Protein AF-W2RRV9-F1 (afdb_monomer_lite)

Sequence (103 aa):
MPAKETALALLATFEPMDVAANIGLRTPDCTWHMAPASTGYSPAGQSNEQHEKHLRGIHAFVYRFPVTPIEVWEGKREEGGTVVTVWAKSEAFFRDEIKGGEY

pLDDT: mean 91.37, std 11.38, range [41.84, 98.31]

Structure (mmCIF, N/CA/C/O backbone):
data_AF-W2RRV9-F1
#
_entry.id   AF-W2RRV9-F1
#
loop_
_atom_site.group_PDB
_atom_site.id
_atom_site.type_symbol
_atom_site.label_atom_id
_atom_site.label_alt_id
_atom_site.label_comp_id
_atom_site.label_asym_id
_atom_site.label_entity_id
_atom_site.label_seq_id
_atom_site.pdbx_PDB_ins_code
_atom_site.Cartn_x
_atom_site.Cartn_y
_atom_site.Cartn_z
_atom_site.occupancy
_atom_site.B_iso_or_equiv
_atom_site.auth_seq_id
_atom_site.auth_comp_id
_atom_site.auth_asym_id
_atom_site.auth_atom_id
_atom_site.pdbx_PDB_model_num
ATOM 1 N N . MET A 1 1 ? -15.307 -6.792 4.489 1.00 60.09 1 MET A N 1
ATOM 2 C CA . MET A 1 1 ? -14.092 -7.616 4.641 1.00 60.09 1 MET A CA 1
ATOM 3 C C . MET A 1 1 ? -13.439 -7.271 5.972 1.00 60.09 1 MET A C 1
ATOM 5 O O . MET A 1 1 ? -13.427 -6.089 6.310 1.00 60.09 1 MET A O 1
ATOM 9 N N . PRO A 1 2 ? -12.970 -8.261 6.744 1.00 88.19 2 PRO A N 1
ATOM 10 C CA . PRO A 1 2 ? -12.051 -8.080 7.867 1.00 88.19 2 PRO A CA 1
ATOM 11 C C . PRO A 1 2 ? -10.904 -7.103 7.563 1.00 88.19 2 PRO A C 1
ATOM 13 O O . PRO A 1 2 ? -10.381 -7.071 6.450 1.00 88.19 2 PRO A O 1
ATOM 16 N N . ALA A 1 3 ? -10.492 -6.304 8.553 1.00 91.62 3 ALA A N 1
ATOM 17 C CA . ALA A 1 3 ? -9.525 -5.221 8.349 1.00 91.62 3 ALA A CA 1
ATOM 18 C C . ALA A 1 3 ? -8.162 -5.719 7.840 1.00 91.62 3 ALA A C 1
ATOM 20 O O . ALA A 1 3 ? -7.588 -5.117 6.931 1.00 91.62 3 ALA A O 1
ATOM 21 N N . LYS A 1 4 ? -7.667 -6.844 8.378 1.00 94.81 4 LYS A N 1
ATOM 22 C CA . LYS A 1 4 ? -6.422 -7.478 7.912 1.00 94.81 4 LYS A CA 1
ATOM 23 C C . LYS A 1 4 ? -6.488 -7.883 6.445 1.00 94.81 4 LYS A C 1
ATOM 25 O O . LYS A 1 4 ? -5.541 -7.639 5.710 1.00 94.81 4 LYS A O 1
ATOM 30 N N . GLU A 1 5 ? -7.598 -8.470 6.014 1.00 95.56 5 GLU A N 1
ATOM 31 C CA . GLU A 1 5 ? -7.776 -8.914 4.629 1.00 95.56 5 GLU A CA 1
ATOM 32 C C . GLU A 1 5 ? -7.795 -7.723 3.670 1.00 95.56 5 GLU A C 1
ATOM 34 O O . GLU A 1 5 ? -7.134 -7.766 2.638 1.00 95.56 5 GLU A O 1
ATOM 39 N N . THR A 1 6 ? -8.454 -6.623 4.046 1.00 95.69 6 THR A N 1
ATOM 40 C CA . THR A 1 6 ? -8.428 -5.376 3.268 1.00 95.69 6 THR A CA 1
ATOM 41 C C . THR A 1 6 ? -7.014 -4.799 3.163 1.00 95.69 6 THR A C 1
ATOM 43 O O . THR A 1 6 ? -6.597 -4.393 2.081 1.00 95.69 6 THR A O 1
ATOM 46 N N . ALA A 1 7 ? -6.251 -4.787 4.262 1.00 96.81 7 ALA A N 1
ATOM 47 C CA . ALA A 1 7 ? -4.868 -4.310 4.248 1.00 96.81 7 ALA A CA 1
ATOM 48 C C . ALA A 1 7 ? -3.979 -5.172 3.336 1.00 96.81 7 ALA A C 1
ATOM 50 O O . ALA A 1 7 ? -3.210 -4.641 2.539 1.00 96.81 7 ALA A O 1
ATOM 51 N N . LEU A 1 8 ? -4.117 -6.499 3.404 1.00 97.75 8 LEU A N 1
ATOM 52 C CA . LEU A 1 8 ? -3.380 -7.425 2.542 1.00 97.75 8 LEU A CA 1
ATOM 53 C C . LEU A 1 8 ? -3.796 -7.307 1.072 1.00 97.75 8 LEU A C 1
ATOM 55 O O . LEU A 1 8 ? -2.935 -7.357 0.197 1.00 97.75 8 LEU A O 1
ATOM 59 N N . ALA A 1 9 ? -5.082 -7.085 0.795 1.00 97.88 9 ALA A N 1
ATOM 60 C CA . ALA A 1 9 ? -5.569 -6.822 -0.553 1.00 97.88 9 ALA A CA 1
ATOM 61 C C . ALA A 1 9 ? -4.966 -5.531 -1.127 1.00 97.88 9 ALA A C 1
ATOM 63 O O . ALA A 1 9 ? -4.534 -5.532 -2.276 1.00 97.88 9 ALA A O 1
ATOM 64 N N . LEU A 1 10 ? -4.856 -4.465 -0.321 1.00 97.50 10 LEU A N 1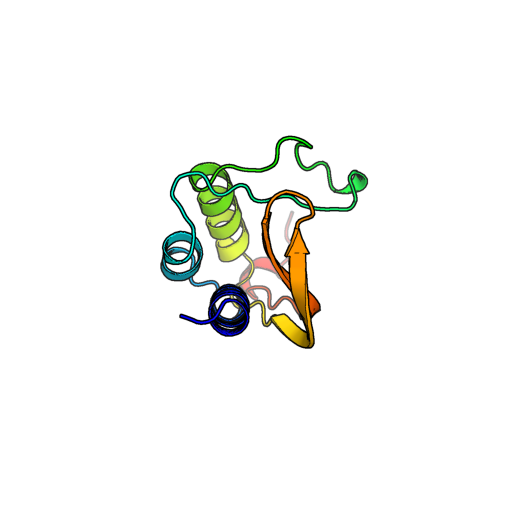
ATOM 65 C CA . LEU A 1 10 ? -4.199 -3.220 -0.732 1.00 97.50 10 LEU A CA 1
ATOM 66 C C . LEU A 1 10 ? -2.718 -3.445 -1.060 1.00 97.50 10 LEU A C 1
ATOM 68 O O . LEU A 1 10 ? -2.216 -2.888 -2.030 1.00 97.50 10 LEU A O 1
ATOM 72 N N . LEU A 1 11 ? -2.013 -4.271 -0.282 1.00 97.75 11 LEU A N 1
ATOM 73 C CA . LEU A 1 11 ? -0.618 -4.611 -0.576 1.00 97.75 11 LEU A CA 1
ATOM 74 C C . LEU A 1 11 ? -0.478 -5.456 -1.850 1.00 97.75 11 LEU A C 1
ATOM 76 O O . LEU A 1 11 ? 0.453 -5.251 -2.628 1.00 97.75 11 LEU A O 1
ATOM 80 N N . ALA A 1 12 ? -1.420 -6.366 -2.100 1.00 97.75 12 ALA A N 1
ATOM 81 C CA . ALA A 1 12 ? -1.409 -7.227 -3.278 1.00 97.75 12 ALA A CA 1
ATOM 82 C C . ALA A 1 12 ? -1.543 -6.450 -4.598 1.00 97.75 12 ALA A C 1
ATOM 84 O O . ALA A 1 12 ? -1.074 -6.928 -5.628 1.00 97.75 12 ALA A O 1
ATOM 85 N N . THR A 1 13 ? -2.115 -5.239 -4.591 1.00 97.69 13 THR A N 1
ATOM 86 C CA . THR A 1 13 ? -2.240 -4.430 -5.816 1.00 97.69 13 THR A CA 1
ATOM 87 C C . THR A 1 13 ? -0.895 -3.924 -6.337 1.00 97.69 13 THR A C 1
ATOM 89 O O . THR A 1 13 ? -0.783 -3.598 -7.514 1.00 97.69 13 THR A O 1
ATOM 92 N N . PHE A 1 14 ? 0.126 -3.815 -5.479 1.00 96.75 14 PHE A N 1
ATOM 93 C CA . PHE A 1 14 ? 1.445 -3.328 -5.893 1.00 96.75 14 PHE A CA 1
ATOM 94 C C . PHE A 1 14 ? 2.218 -4.353 -6.728 1.00 96.75 14 PHE A C 1
ATOM 96 O O . PHE A 1 14 ? 3.028 -3.961 -7.565 1.00 96.75 14 PHE A O 1
ATOM 103 N N . GLU A 1 15 ? 1.925 -5.647 -6.570 1.00 96.44 15 GLU A N 1
ATOM 104 C CA . GLU A 1 15 ? 2.575 -6.712 -7.336 1.00 96.44 15 GLU A CA 1
ATOM 105 C C . GLU A 1 15 ? 2.423 -6.480 -8.849 1.00 96.44 15 GLU A C 1
ATOM 107 O O . GLU A 1 15 ? 3.439 -6.291 -9.508 1.00 96.44 15 GLU A O 1
ATOM 112 N N . PRO A 1 16 ? 1.210 -6.372 -9.419 1.00 96.19 16 PRO A N 1
ATOM 113 C CA . PRO A 1 16 ? 1.028 -6.012 -10.825 1.00 96.19 16 PRO A CA 1
ATOM 114 C C . PRO A 1 16 ? 1.005 -4.495 -11.081 1.00 96.19 16 PRO A C 1
ATOM 116 O O . PRO A 1 16 ? 0.683 -4.085 -12.194 1.00 96.19 16 PRO A O 1
ATOM 119 N N . MET A 1 17 ? 1.270 -3.657 -10.068 1.00 95.50 17 MET A N 1
ATOM 120 C CA . MET A 1 17 ? 1.066 -2.203 -10.133 1.00 95.50 17 MET A CA 1
ATOM 121 C C . MET A 1 17 ? -0.361 -1.811 -10.587 1.00 95.50 17 MET A C 1
ATOM 123 O O . MET A 1 17 ? -0.551 -0.867 -11.358 1.00 95.50 17 MET A O 1
ATOM 127 N N . ASP A 1 18 ? -1.383 -2.523 -10.099 1.00 96.62 18 ASP A N 1
ATOM 128 C CA . ASP A 1 18 ? -2.790 -2.287 -10.442 1.00 96.62 18 ASP A CA 1
ATOM 129 C C . ASP A 1 18 ? -3.328 -1.038 -9.731 1.00 96.62 18 ASP A C 1
ATOM 131 O O . ASP A 1 18 ? -3.827 -1.071 -8.601 1.00 96.62 18 ASP A O 1
ATOM 135 N N . VAL A 1 19 ? -3.211 0.096 -10.423 1.00 96.25 19 VAL A N 1
ATOM 136 C CA . VAL A 1 19 ? -3.651 1.406 -9.935 1.00 96.25 19 VAL A CA 1
ATOM 137 C C . VAL A 1 19 ? -5.158 1.431 -9.666 1.00 96.25 19 VAL A C 1
ATOM 139 O O . VAL A 1 19 ? -5.587 2.000 -8.664 1.00 96.25 19 VAL A O 1
ATOM 142 N N . ALA A 1 20 ? -5.968 0.816 -10.531 1.00 96.81 20 ALA A N 1
ATOM 143 C CA . ALA A 1 20 ? -7.421 0.865 -10.403 1.00 96.81 20 ALA A CA 1
ATOM 144 C C . ALA A 1 20 ? -7.889 0.089 -9.166 1.00 96.81 20 ALA A C 1
ATOM 146 O O . ALA A 1 20 ? -8.681 0.610 -8.378 1.00 96.81 20 ALA A O 1
ATOM 147 N N . ALA A 1 21 ? -7.345 -1.112 -8.948 1.00 97.31 21 ALA A N 1
ATOM 148 C CA . ALA A 1 21 ? -7.618 -1.885 -7.742 1.00 97.31 21 ALA A CA 1
ATOM 149 C C . ALA A 1 21 ? -7.115 -1.169 -6.479 1.00 97.31 21 ALA A C 1
ATOM 151 O O . ALA A 1 21 ? -7.817 -1.149 -5.467 1.00 97.31 21 ALA A O 1
ATOM 152 N N . ASN A 1 22 ? -5.935 -0.537 -6.533 1.00 97.38 22 ASN A N 1
ATOM 153 C CA . ASN A 1 22 ? -5.375 0.175 -5.383 1.00 97.38 22 ASN A CA 1
ATOM 154 C C . ASN A 1 22 ? -6.263 1.342 -4.933 1.00 97.38 22 ASN A C 1
ATOM 156 O O . ASN A 1 22 ? -6.523 1.493 -3.740 1.00 97.38 22 ASN A O 1
ATOM 160 N N . ILE A 1 23 ? -6.736 2.153 -5.882 1.00 97.88 23 ILE A N 1
ATOM 161 C CA . ILE A 1 23 ? -7.630 3.277 -5.591 1.00 97.88 23 ILE A CA 1
ATOM 162 C C . ILE A 1 23 ? -9.021 2.777 -5.179 1.00 97.88 23 ILE A C 1
ATOM 164 O O . ILE A 1 23 ? -9.607 3.323 -4.248 1.00 97.88 23 ILE A O 1
ATOM 168 N N . GLY A 1 24 ? -9.524 1.697 -5.787 1.00 97.44 24 GLY A N 1
ATOM 169 C CA . GLY A 1 24 ? -10.837 1.122 -5.471 1.00 97.44 24 GLY A CA 1
ATOM 170 C C . GLY A 1 24 ? -10.979 0.559 -4.050 1.00 97.44 24 GLY A C 1
ATOM 171 O O . GLY A 1 24 ? -12.095 0.441 -3.550 1.00 97.44 24 GLY A O 1
ATOM 172 N N . LEU A 1 25 ? -9.869 0.241 -3.377 1.00 97.06 25 LEU A N 1
ATOM 173 C CA . LEU A 1 25 ? -9.861 -0.220 -1.981 1.00 97.06 25 LEU A CA 1
ATOM 174 C C . LEU A 1 25 ? -9.909 0.921 -0.950 1.00 97.06 25 LEU A C 1
ATOM 176 O O . LEU A 1 25 ? -9.966 0.657 0.253 1.00 97.06 25 LEU A O 1
ATOM 180 N N . ARG A 1 26 ? -9.867 2.181 -1.393 1.00 96.38 26 ARG A N 1
ATOM 181 C CA . ARG A 1 26 ? -9.784 3.359 -0.525 1.00 96.38 26 ARG A CA 1
ATOM 182 C C . ARG A 1 26 ? -11.141 4.031 -0.381 1.00 96.38 26 ARG A C 1
ATOM 184 O O . ARG A 1 26 ? -11.937 4.074 -1.315 1.00 96.38 26 ARG A O 1
ATOM 191 N N . THR A 1 27 ? -11.393 4.614 0.787 1.00 96.69 27 THR A N 1
ATOM 192 C CA . THR A 1 27 ? -12.522 5.535 0.949 1.00 96.69 27 THR A CA 1
ATOM 193 C C . THR A 1 27 ? -12.255 6.833 0.176 1.00 96.69 27 THR A C 1
ATOM 195 O O . THR A 1 27 ? -11.087 7.170 -0.055 1.00 96.69 27 THR A O 1
ATOM 198 N N . PRO A 1 28 ? -13.296 7.591 -0.224 1.00 97.50 28 PRO A N 1
ATOM 199 C CA . PRO A 1 28 ? -13.122 8.832 -0.987 1.00 97.50 28 PRO A CA 1
ATOM 200 C C . PRO A 1 28 ? -12.214 9.872 -0.312 1.00 97.50 28 PRO A C 1
ATOM 202 O O . PRO A 1 28 ? -11.541 10.633 -0.999 1.00 97.50 28 PRO A O 1
ATOM 205 N N . ASP A 1 29 ? -12.182 9.875 1.019 1.00 96.31 29 ASP A N 1
ATOM 206 C CA . ASP A 1 29 ? -11.428 10.780 1.889 1.00 96.31 29 ASP A CA 1
ATOM 207 C C . ASP A 1 29 ? -10.093 10.198 2.393 1.00 96.31 29 ASP A C 1
ATOM 209 O O . ASP A 1 29 ? -9.425 10.810 3.227 1.00 96.31 29 ASP A O 1
ATOM 213 N N . CYS A 1 30 ? -9.683 9.025 1.902 1.00 96.69 30 CYS A N 1
ATOM 214 C CA . CYS A 1 30 ? -8.429 8.393 2.298 1.00 96.69 30 CYS A CA 1
ATOM 215 C C . CYS A 1 30 ? -7.219 9.277 1.953 1.00 96.69 30 CYS A C 1
ATOM 217 O O . CYS A 1 30 ? -7.102 9.796 0.838 1.00 96.69 30 CYS A O 1
ATOM 219 N N . THR A 1 31 ? -6.284 9.392 2.897 1.00 96.81 31 THR A N 1
ATOM 220 C CA . THR A 1 31 ? -5.004 10.075 2.700 1.00 96.81 31 THR A CA 1
ATOM 221 C C . THR A 1 31 ? -3.841 9.087 2.717 1.00 96.81 31 THR A C 1
ATOM 223 O O . THR A 1 31 ? -3.773 8.172 3.540 1.00 96.81 31 THR A O 1
ATOM 226 N N . TRP A 1 32 ? -2.891 9.274 1.801 1.00 96.19 32 TRP A N 1
ATOM 227 C CA . TRP A 1 32 ? -1.653 8.500 1.749 1.00 96.19 32 TRP A CA 1
ATOM 228 C C . TRP A 1 32 ? -0.487 9.304 2.314 1.00 96.19 32 TRP A C 1
ATOM 230 O O . TRP A 1 32 ? -0.108 10.335 1.760 1.00 96.19 32 TRP A O 1
ATOM 240 N N . HIS A 1 33 ? 0.115 8.817 3.393 1.00 95.69 33 HIS A N 1
ATOM 241 C CA . HIS A 1 33 ? 1.283 9.443 4.007 1.00 95.69 33 HIS A CA 1
ATOM 242 C C . HIS A 1 33 ? 2.530 8.604 3.743 1.00 95.69 33 HIS A C 1
ATOM 244 O O . HIS A 1 33 ? 2.477 7.375 3.762 1.00 95.69 33 HIS A O 1
ATOM 250 N N . MET A 1 34 ? 3.660 9.276 3.522 1.00 93.88 34 MET A N 1
ATOM 251 C CA . MET A 1 34 ? 4.959 8.629 3.374 1.00 93.88 34 MET A CA 1
ATOM 252 C C . MET A 1 34 ? 5.922 9.143 4.439 1.00 93.88 34 MET A C 1
ATOM 254 O O . MET A 1 34 ? 5.977 10.337 4.729 1.00 93.88 34 MET A O 1
ATOM 258 N N . ALA A 1 35 ? 6.680 8.216 5.010 1.00 93.06 35 ALA A N 1
ATOM 259 C CA . ALA A 1 35 ? 7.759 8.473 5.947 1.00 93.06 35 ALA A CA 1
ATOM 260 C C . ALA A 1 35 ? 9.047 7.802 5.428 1.00 93.06 35 ALA A C 1
ATOM 262 O O . ALA A 1 35 ? 8.955 6.853 4.646 1.00 93.06 35 ALA A O 1
ATOM 263 N N . PRO A 1 36 ? 10.241 8.239 5.867 1.00 94.12 36 PRO A N 1
ATOM 264 C CA . PRO A 1 36 ? 10.496 9.397 6.732 1.00 94.12 36 PRO A CA 1
ATOM 265 C C . PRO A 1 36 ? 10.242 10.740 6.026 1.00 94.12 36 PRO A C 1
ATOM 267 O O . PRO A 1 36 ? 10.171 10.804 4.801 1.00 94.12 36 PRO A O 1
ATOM 270 N N . ALA A 1 37 ? 10.149 11.833 6.792 1.00 90.12 37 ALA A N 1
ATOM 271 C CA . ALA A 1 37 ? 9.939 13.187 6.254 1.00 90.12 37 ALA A CA 1
ATOM 272 C C . ALA A 1 37 ? 11.025 13.623 5.246 1.00 90.12 37 ALA A C 1
ATOM 274 O O . ALA A 1 37 ? 10.766 14.428 4.356 1.00 90.12 37 ALA A O 1
ATOM 275 N N . SER A 1 38 ? 12.229 13.047 5.337 1.00 93.88 38 SER A N 1
ATOM 276 C CA . SER A 1 38 ? 13.330 13.281 4.393 1.00 93.88 38 SER A CA 1
ATOM 277 C C . SER A 1 38 ? 13.051 12.799 2.965 1.00 93.88 38 SER A C 1
ATOM 279 O O . SER A 1 38 ? 13.794 13.156 2.058 1.00 93.88 38 SER A O 1
ATOM 281 N N . THR A 1 39 ? 11.978 12.035 2.738 1.00 87.75 39 THR A N 1
ATOM 282 C CA . THR A 1 39 ? 11.517 11.652 1.391 1.00 87.75 39 THR A CA 1
ATOM 283 C C . THR A 1 39 ? 10.926 12.824 0.598 1.00 87.75 39 THR A C 1
ATOM 285 O O . THR A 1 39 ? 10.681 12.681 -0.596 1.00 87.75 39 THR A O 1
ATOM 288 N N . GLY A 1 40 ? 10.684 13.978 1.237 1.00 88.25 40 GLY A N 1
ATOM 289 C CA . GLY A 1 40 ? 10.159 15.180 0.582 1.00 88.25 40 GLY A CA 1
ATOM 290 C C . GLY A 1 40 ? 8.654 15.145 0.298 1.00 88.25 40 GLY A C 1
ATOM 291 O O . GLY A 1 40 ? 8.136 16.044 -0.363 1.00 88.25 40 GLY A O 1
ATOM 292 N N . TYR A 1 41 ? 7.936 14.134 0.796 1.00 88.00 41 TYR A N 1
ATOM 293 C CA . TYR A 1 41 ? 6.478 14.075 0.692 1.00 88.00 41 TYR A CA 1
ATOM 294 C C . TYR A 1 41 ? 5.825 15.086 1.631 1.00 88.00 41 TYR A C 1
ATOM 296 O O . TYR A 1 41 ? 6.303 15.338 2.738 1.00 88.00 41 TYR A O 1
ATOM 304 N N . SER A 1 42 ? 4.700 15.650 1.184 1.00 88.50 42 SER A N 1
ATOM 305 C CA . SER A 1 42 ? 3.922 16.590 1.989 1.00 88.50 42 SER A CA 1
ATOM 306 C C . SER A 1 42 ? 3.513 15.954 3.325 1.00 88.50 42 SER A C 1
ATOM 308 O O . SER A 1 42 ? 2.956 14.850 3.320 1.00 88.50 42 SER A O 1
ATOM 310 N N . PRO A 1 43 ? 3.693 16.651 4.465 1.00 88.81 43 PRO A N 1
ATOM 311 C CA . PRO A 1 43 ? 3.236 16.156 5.762 1.00 88.81 43 PRO A CA 1
ATOM 312 C C . PRO A 1 43 ? 1.707 16.023 5.830 1.00 88.81 43 PRO A C 1
ATOM 314 O O . PRO A 1 43 ? 1.199 15.210 6.599 1.00 88.81 43 PRO A O 1
ATOM 317 N N . ALA A 1 44 ? 0.971 16.758 4.989 1.00 91.12 44 ALA A N 1
ATOM 318 C CA . ALA A 1 44 ? -0.484 16.650 4.880 1.00 91.12 44 ALA A CA 1
ATOM 319 C C . ALA A 1 44 ? -0.956 15.347 4.199 1.00 91.12 44 ALA A C 1
ATOM 321 O O . ALA A 1 44 ? -2.149 15.060 4.208 1.00 91.12 44 ALA A O 1
ATOM 322 N N . GLY A 1 45 ? -0.040 14.553 3.633 1.00 94.00 45 GLY A N 1
ATOM 323 C CA . GLY A 1 45 ? -0.375 13.372 2.843 1.00 94.00 45 GLY A CA 1
ATOM 324 C C . GLY A 1 45 ? -0.852 13.719 1.432 1.00 94.00 45 GLY A C 1
ATOM 325 O O . GLY A 1 45 ? -0.934 14.883 1.039 1.00 94.00 45 GLY A O 1
ATOM 326 N N . GLN A 1 46 ? -1.117 12.680 0.648 1.00 95.69 46 GLN A N 1
ATOM 327 C CA . GLN A 1 46 ? -1.680 12.763 -0.694 1.00 95.69 46 GLN A CA 1
ATOM 328 C C . GLN A 1 46 ? -3.158 12.374 -0.668 1.00 95.69 46 GLN A C 1
ATOM 330 O O . GLN A 1 46 ? -3.519 11.388 -0.024 1.00 95.69 46 GLN A O 1
ATOM 335 N N . SER A 1 47 ? -3.992 13.095 -1.415 1.00 97.25 47 SER A N 1
ATOM 336 C CA . SER A 1 47 ? -5.343 12.632 -1.753 1.00 97.25 47 SER A CA 1
ATOM 337 C C . SER A 1 47 ? -5.296 11.401 -2.667 1.00 97.25 47 SER A C 1
ATOM 339 O O . SER A 1 47 ? -4.257 11.089 -3.255 1.00 97.25 47 SER A O 1
ATOM 341 N N . ASN A 1 48 ? -6.436 10.729 -2.855 1.00 97.62 48 ASN A N 1
ATOM 342 C CA . ASN A 1 48 ? -6.544 9.622 -3.813 1.00 97.62 48 ASN A CA 1
ATOM 343 C C . ASN A 1 48 ? -6.128 10.026 -5.239 1.00 97.62 48 ASN A C 1
ATOM 345 O O . ASN A 1 48 ? -5.390 9.284 -5.874 1.00 97.62 48 ASN A O 1
ATOM 349 N N . GLU A 1 49 ? -6.516 11.213 -5.717 1.00 97.69 49 GLU A N 1
ATOM 350 C CA . GLU A 1 49 ? -6.129 11.717 -7.047 1.00 9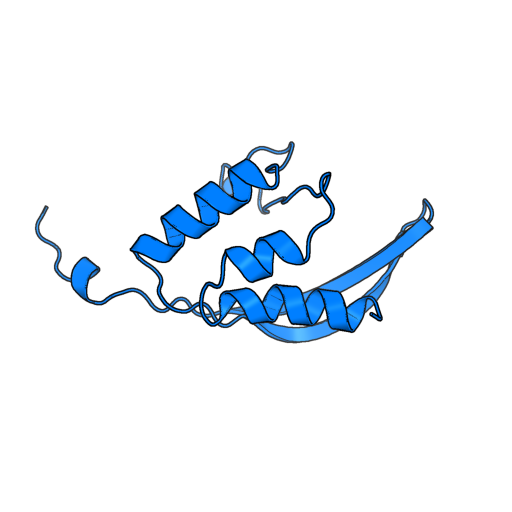7.69 49 GLU A CA 1
ATOM 351 C C . GLU A 1 49 ? -4.608 11.924 -7.161 1.00 97.69 49 GLU A C 1
ATOM 353 O O . GLU A 1 49 ? -3.968 11.515 -8.133 1.00 97.69 49 GLU A O 1
ATOM 358 N N . GLN A 1 50 ? -4.001 12.529 -6.136 1.00 96.75 50 GLN A N 1
ATOM 359 C CA . GLN A 1 50 ? -2.555 12.752 -6.097 1.00 96.75 50 GLN A CA 1
ATOM 360 C C . GLN A 1 50 ? -1.791 11.428 -6.033 1.00 96.75 50 GLN A C 1
ATOM 362 O O . GLN A 1 50 ? -0.774 11.264 -6.712 1.00 96.75 50 GLN A O 1
ATOM 367 N N . HIS A 1 51 ? -2.290 10.477 -5.243 1.00 96.31 51 HIS A N 1
ATOM 368 C CA . HIS A 1 51 ? -1.692 9.159 -5.119 1.00 96.31 51 HIS A CA 1
ATOM 369 C C . HIS A 1 51 ? -1.845 8.335 -6.402 1.00 96.31 51 HIS A C 1
ATOM 371 O O . HIS A 1 51 ? -0.893 7.696 -6.837 1.00 96.31 51 HIS A O 1
ATOM 377 N N . GLU A 1 52 ? -3.001 8.399 -7.062 1.00 97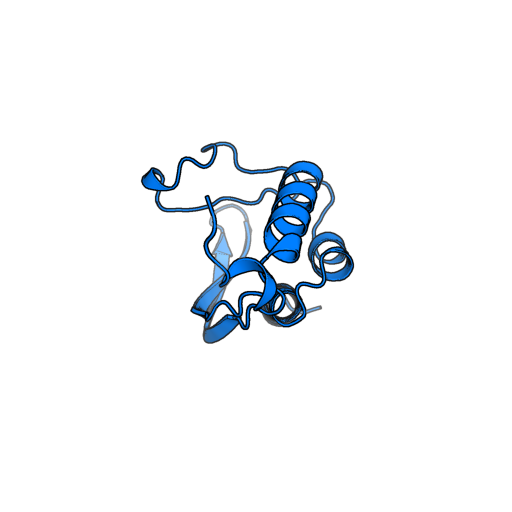.50 52 GLU A N 1
ATOM 378 C CA . GLU A 1 52 ? -3.223 7.766 -8.360 1.00 97.50 52 GLU A CA 1
ATOM 379 C C . GLU A 1 52 ? -2.219 8.283 -9.394 1.00 97.50 52 GLU A C 1
ATOM 381 O O . GLU A 1 52 ? -1.538 7.497 -10.059 1.00 97.50 52 GLU A O 1
ATOM 386 N N . LYS A 1 53 ? -2.071 9.610 -9.494 1.00 96.94 53 LYS A N 1
ATOM 387 C CA . LYS A 1 53 ? -1.084 10.237 -10.379 1.00 96.94 53 LYS A CA 1
ATOM 388 C C . LYS A 1 53 ? 0.334 9.764 -10.060 1.00 96.94 53 LYS A C 1
ATOM 390 O O . LYS A 1 53 ? 1.109 9.490 -10.976 1.00 96.94 53 LYS A O 1
ATOM 395 N N . HIS A 1 54 ? 0.666 9.643 -8.778 1.00 94.56 54 HIS A N 1
ATOM 396 C CA . HIS A 1 54 ? 1.953 9.130 -8.328 1.00 94.56 54 HIS A CA 1
ATOM 397 C C . HIS A 1 54 ? 2.181 7.667 -8.750 1.00 94.56 54 HIS A C 1
ATOM 399 O O . HIS A 1 54 ? 3.210 7.372 -9.360 1.00 94.56 54 HIS A O 1
ATOM 405 N N . LEU A 1 55 ? 1.214 6.771 -8.521 1.00 95.56 55 LEU A N 1
ATOM 406 C CA . LEU A 1 55 ? 1.299 5.363 -8.929 1.00 95.56 55 LEU A CA 1
ATOM 407 C C . LEU A 1 55 ? 1.413 5.206 -10.448 1.00 95.56 55 LEU A C 1
ATOM 409 O O . LEU A 1 55 ? 2.224 4.410 -10.915 1.00 95.56 55 LEU A O 1
ATOM 413 N N . ARG A 1 56 ? 0.660 5.991 -11.232 1.00 95.56 56 ARG A N 1
ATOM 414 C CA . ARG A 1 56 ? 0.774 6.007 -12.702 1.00 95.56 56 ARG A CA 1
ATOM 415 C C . ARG A 1 56 ? 2.156 6.469 -13.161 1.00 95.56 56 ARG A C 1
ATOM 417 O O . ARG A 1 56 ? 2.705 5.887 -14.092 1.00 95.56 56 ARG A O 1
ATOM 424 N N . GLY A 1 57 ? 2.720 7.476 -12.492 1.00 93.44 57 GLY A N 1
ATOM 425 C CA . GLY A 1 57 ? 4.086 7.932 -12.732 1.00 93.44 57 GLY A CA 1
ATOM 426 C C . GLY A 1 57 ? 5.110 6.830 -12.473 1.00 93.44 57 GLY A C 1
ATOM 427 O O . GLY A 1 57 ? 5.952 6.582 -13.328 1.00 93.44 57 GLY A O 1
ATOM 428 N N . ILE A 1 58 ? 4.992 6.116 -11.348 1.00 91.75 58 ILE A N 1
ATOM 429 C CA . ILE A 1 58 ? 5.863 4.974 -11.032 1.00 91.75 58 ILE A CA 1
ATOM 430 C C . ILE A 1 58 ? 5.692 3.844 -12.049 1.00 91.75 58 ILE A C 1
ATOM 432 O O . ILE A 1 58 ? 6.682 3.287 -12.516 1.00 91.75 58 ILE A O 1
ATOM 436 N N . HIS A 1 59 ? 4.456 3.522 -12.430 1.00 90.38 59 HIS A N 1
ATOM 437 C CA . HIS A 1 59 ? 4.154 2.416 -13.341 1.00 90.38 59 HIS A CA 1
ATOM 438 C C . HIS A 1 59 ? 4.805 2.566 -14.732 1.00 90.38 59 HIS A C 1
ATOM 440 O O . HIS A 1 59 ? 5.049 1.574 -15.433 1.00 90.38 59 HIS A O 1
ATOM 446 N N . ALA A 1 60 ? 5.133 3.803 -15.124 1.00 89.62 60 ALA A N 1
ATOM 447 C CA . ALA A 1 60 ? 5.885 4.087 -16.341 1.00 89.62 60 ALA A CA 1
ATOM 448 C C . ALA A 1 60 ? 7.278 3.436 -16.341 1.00 89.62 60 ALA A C 1
ATOM 450 O O . ALA A 1 60 ? 7.784 3.101 -17.406 1.00 89.62 60 ALA A O 1
ATOM 451 N N . PHE A 1 61 ? 7.878 3.209 -15.168 1.00 91.38 61 PHE A N 1
ATOM 452 C CA . PHE A 1 61 ? 9.231 2.666 -15.041 1.00 91.38 61 PHE A CA 1
ATOM 453 C C . PHE A 1 61 ? 9.351 1.423 -14.153 1.00 91.38 61 PHE A C 1
ATOM 455 O O . PHE A 1 61 ? 10.275 0.638 -14.347 1.00 91.38 61 PHE A O 1
ATOM 462 N N . VAL A 1 62 ? 8.414 1.188 -13.236 1.00 93.25 62 VAL A N 1
ATOM 463 C CA . VAL A 1 62 ? 8.281 -0.049 -12.451 1.00 93.25 62 VAL A CA 1
ATOM 464 C C . VAL A 1 62 ? 7.088 -0.832 -12.978 1.00 93.25 62 VAL A C 1
ATOM 466 O O . VAL A 1 62 ? 5.974 -0.317 -13.004 1.00 93.25 62 VAL A O 1
ATOM 469 N N . TYR A 1 63 ? 7.295 -2.081 -13.387 1.00 93.12 63 TYR A N 1
ATOM 470 C CA . TYR A 1 63 ? 6.199 -2.933 -13.864 1.00 93.12 63 TYR A CA 1
ATOM 471 C C . TYR A 1 63 ? 5.703 -3.918 -12.805 1.00 93.12 63 TYR A C 1
ATOM 473 O O . TYR A 1 63 ? 4.626 -4.484 -12.966 1.00 93.12 63 TYR A O 1
ATOM 481 N N . ARG A 1 64 ? 6.483 -4.137 -11.741 1.00 95.00 64 ARG A N 1
ATOM 482 C CA . ARG A 1 64 ? 6.124 -5.039 -10.647 1.00 95.00 64 ARG A CA 1
ATOM 483 C C . ARG A 1 64 ? 6.766 -4.580 -9.337 1.00 95.00 64 ARG A C 1
ATOM 485 O O . ARG A 1 64 ? 7.950 -4.236 -9.321 1.00 95.00 64 ARG A O 1
ATOM 492 N N . PHE A 1 65 ? 5.996 -4.563 -8.251 1.00 96.44 65 PHE A N 1
ATOM 493 C CA . PHE A 1 65 ? 6.470 -4.175 -6.917 1.00 96.44 65 PHE A CA 1
ATOM 494 C C . PHE A 1 65 ? 5.859 -5.086 -5.837 1.00 96.44 65 PHE A C 1
ATOM 496 O O . PHE A 1 65 ? 4.943 -4.664 -5.125 1.00 96.44 65 PHE A O 1
ATOM 503 N N . PRO A 1 66 ? 6.318 -6.348 -5.694 1.00 97.06 66 PRO A N 1
ATOM 504 C CA . PRO A 1 66 ? 5.797 -7.224 -4.660 1.00 97.06 66 PRO A CA 1
ATOM 505 C C . PRO A 1 66 ? 6.051 -6.609 -3.294 1.00 97.06 66 PRO A C 1
ATOM 507 O O . PRO A 1 66 ? 7.192 -6.303 -2.943 1.00 97.06 66 PRO A O 1
ATOM 510 N N . VAL A 1 67 ? 4.999 -6.507 -2.488 1.00 97.56 67 VAL A N 1
ATOM 511 C CA . VAL A 1 67 ? 5.107 -6.218 -1.059 1.00 97.56 67 VAL A CA 1
ATOM 512 C C . VAL A 1 67 ? 4.775 -7.504 -0.318 1.00 97.56 67 VAL A C 1
ATOM 514 O O . VAL A 1 67 ? 3.631 -7.944 -0.306 1.00 97.56 67 VAL A O 1
ATOM 517 N N . THR A 1 68 ? 5.789 -8.138 0.268 1.00 97.56 68 THR A N 1
ATOM 518 C CA . THR A 1 68 ? 5.653 -9.402 1.001 1.00 97.56 68 THR A CA 1
ATOM 519 C C . THR A 1 68 ? 5.537 -9.116 2.498 1.00 97.56 68 THR A C 1
ATOM 521 O O . THR A 1 68 ? 6.526 -8.675 3.097 1.00 97.56 68 THR A O 1
ATOM 524 N N . PRO A 1 69 ? 4.375 -9.369 3.126 1.00 97.94 69 PRO A N 1
ATOM 525 C CA . PRO A 1 69 ? 4.218 -9.256 4.571 1.00 97.94 69 PRO A CA 1
ATOM 526 C C . PRO A 1 69 ? 5.128 -10.245 5.309 1.00 97.94 69 PRO A C 1
ATOM 528 O O . PRO A 1 69 ? 5.250 -11.403 4.916 1.00 97.94 69 PRO A O 1
ATOM 531 N N . ILE A 1 70 ? 5.745 -9.774 6.386 1.00 98.31 70 ILE A N 1
ATOM 532 C CA . ILE A 1 70 ? 6.534 -10.559 7.340 1.00 98.31 70 ILE A CA 1
ATOM 533 C C . ILE A 1 70 ? 5.683 -10.789 8.591 1.00 98.31 70 ILE A C 1
ATOM 535 O O . ILE A 1 70 ? 5.480 -11.928 8.998 1.00 98.31 70 ILE A O 1
ATOM 539 N N . GLU A 1 71 ? 5.114 -9.714 9.146 1.00 98.00 71 GLU A N 1
ATOM 540 C CA . GLU A 1 71 ? 4.227 -9.758 10.313 1.00 98.00 71 GLU A CA 1
ATOM 541 C C . GLU A 1 71 ? 3.048 -8.788 10.150 1.00 98.00 71 GLU A C 1
ATOM 543 O O . GLU A 1 71 ? 3.173 -7.726 9.533 1.00 98.00 71 GLU A O 1
ATOM 548 N N . VAL A 1 72 ? 1.883 -9.171 10.689 1.00 97.69 72 VAL A N 1
ATOM 549 C CA . VAL A 1 72 ? 0.631 -8.404 10.594 1.00 97.69 72 VAL A CA 1
ATOM 550 C C . VAL A 1 72 ? -0.039 -8.327 11.960 1.00 97.69 72 VAL A C 1
ATOM 552 O O . VAL A 1 72 ? -0.486 -9.338 12.510 1.00 97.69 72 VAL A O 1
ATOM 555 N N . TRP A 1 73 ? -0.206 -7.109 12.462 1.00 96.94 73 TRP A N 1
ATOM 556 C CA . TRP A 1 73 ? -0.899 -6.828 13.716 1.00 96.94 73 TRP A CA 1
ATOM 557 C C . TRP A 1 73 ? -2.177 -6.048 13.449 1.00 96.94 73 TRP A C 1
ATOM 559 O O . TRP A 1 73 ? -2.223 -5.184 12.578 1.00 96.94 73 TRP A O 1
ATOM 569 N N . GLU A 1 74 ? -3.217 -6.343 14.221 1.00 95.75 74 GLU A N 1
ATOM 570 C CA . GLU A 1 74 ? -4.449 -5.560 14.235 1.00 95.75 74 GLU A CA 1
ATOM 571 C C . GLU A 1 74 ? -4.628 -4.970 15.626 1.00 95.75 74 GLU A C 1
ATOM 573 O O . GLU A 1 74 ? -4.492 -5.666 16.632 1.00 95.75 74 GLU A O 1
ATOM 578 N N . GLY A 1 75 ? -4.906 -3.677 15.662 1.00 92.44 75 GLY A N 1
ATOM 579 C CA . GLY A 1 75 ? -5.144 -2.914 16.870 1.00 92.44 75 GLY A CA 1
ATOM 580 C C . GLY A 1 75 ? -6.318 -1.964 16.689 1.00 92.44 75 GLY A C 1
ATOM 581 O O . GLY A 1 75 ? -7.035 -1.990 15.685 1.00 92.44 75 GLY A O 1
ATOM 582 N N . LYS A 1 76 ? -6.505 -1.097 17.678 1.00 92.38 76 LYS A N 1
ATOM 583 C CA . LYS A 1 76 ? -7.518 -0.042 17.655 1.00 92.38 76 LYS A CA 1
ATOM 584 C C . LYS A 1 76 ? -6.845 1.312 17.819 1.00 92.38 76 LYS A C 1
ATOM 586 O O . LYS A 1 76 ? -5.837 1.399 18.516 1.00 92.38 76 LYS A O 1
ATOM 591 N N . ARG A 1 77 ? -7.392 2.359 17.196 1.00 86.50 77 ARG A N 1
ATOM 592 C CA . ARG A 1 77 ? -6.993 3.733 17.543 1.00 86.50 77 ARG A CA 1
ATOM 593 C C . ARG A 1 77 ? -7.580 4.110 18.899 1.00 86.50 77 ARG A C 1
ATOM 595 O O . ARG A 1 77 ? -8.649 3.618 19.260 1.00 86.50 77 ARG A O 1
ATOM 602 N N . GLU A 1 78 ? -6.909 5.019 19.600 1.00 81.12 78 GLU A N 1
ATOM 603 C CA . GLU A 1 78 ? -7.398 5.594 20.862 1.00 81.12 78 GLU A CA 1
ATOM 604 C C . GLU A 1 78 ? -8.783 6.238 20.693 1.00 81.12 78 GLU A C 1
ATOM 606 O O . GLU A 1 78 ? -9.662 6.056 21.528 1.00 81.12 78 GLU A O 1
ATOM 611 N N . GLU A 1 79 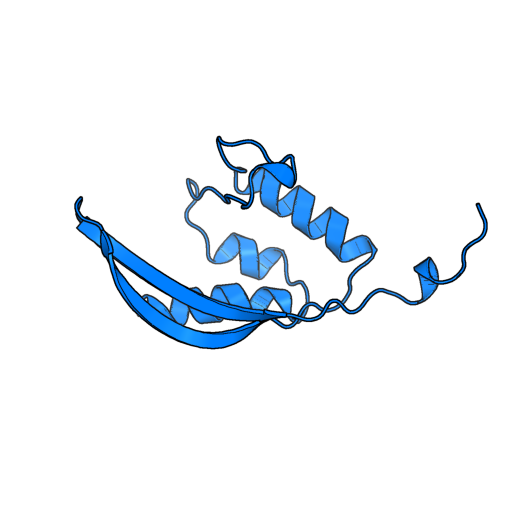? -9.012 6.895 19.554 1.00 83.50 79 GLU A N 1
ATOM 612 C CA . GLU A 1 79 ? -10.272 7.564 19.198 1.00 83.50 79 GLU A CA 1
ATOM 613 C C . GLU A 1 79 ? -11.332 6.612 18.600 1.00 83.50 79 GLU A C 1
ATOM 615 O O . GLU A 1 79 ? -12.409 7.039 18.188 1.00 83.50 79 GLU A O 1
ATOM 620 N N . GLY A 1 80 ? -11.046 5.306 18.548 1.00 83.31 80 GLY A N 1
ATOM 621 C CA . GLY A 1 80 ? -11.882 4.303 17.892 1.00 83.31 80 GLY A CA 1
ATOM 622 C C . GLY A 1 80 ? -11.501 4.035 16.430 1.00 83.31 80 GLY A C 1
ATOM 623 O O . GLY A 1 80 ? -10.796 4.796 15.774 1.00 83.31 80 GLY A O 1
ATOM 624 N N . GLY A 1 81 ? -11.951 2.891 15.911 1.00 86.19 81 GLY A N 1
ATOM 625 C CA . GLY A 1 81 ? -11.574 2.387 14.585 1.00 86.19 81 GLY A CA 1
ATOM 626 C C . GLY A 1 81 ? -10.415 1.387 14.621 1.00 86.19 81 GLY A C 1
ATOM 627 O O . GLY A 1 81 ? -9.691 1.272 15.612 1.00 86.19 81 GLY A O 1
ATOM 628 N N . THR A 1 82 ? -10.272 0.627 13.537 1.00 93.06 82 THR A N 1
ATOM 629 C CA . THR A 1 82 ? -9.288 -0.456 13.417 1.00 93.06 82 THR A CA 1
ATOM 630 C C . THR A 1 82 ? -8.015 0.040 12.739 1.00 93.06 82 THR A C 1
ATOM 632 O O . THR A 1 82 ? -8.074 0.752 11.739 1.00 93.06 82 THR A O 1
ATOM 635 N N . VAL A 1 83 ? -6.859 -0.369 13.260 1.00 95.00 83 VAL A N 1
ATOM 636 C CA . VAL A 1 83 ? -5.551 -0.157 12.626 1.00 95.00 83 VAL A CA 1
ATOM 637 C C . VAL A 1 83 ? -4.953 -1.507 12.301 1.00 95.00 83 VAL A C 1
ATOM 639 O O . VAL A 1 83 ? -4.943 -2.399 13.145 1.00 95.00 83 VAL A O 1
ATOM 642 N N . VAL A 1 84 ? -4.424 -1.641 11.090 1.00 96.81 84 VAL A N 1
ATOM 643 C CA . VAL A 1 84 ? -3.609 -2.789 10.708 1.00 96.81 84 VAL A CA 1
ATOM 644 C C . VAL A 1 84 ? -2.197 -2.297 10.452 1.00 96.81 84 VAL A C 1
ATOM 646 O O . VAL A 1 84 ? -1.980 -1.444 9.594 1.00 96.81 84 VAL A O 1
ATOM 649 N N . THR A 1 85 ? -1.245 -2.841 11.201 1.00 97.25 85 THR A N 1
ATOM 650 C CA . THR A 1 85 ? 0.182 -2.604 10.992 1.00 97.25 85 THR A CA 1
ATOM 651 C C . THR A 1 85 ? 0.748 -3.804 10.257 1.00 97.25 85 THR A C 1
ATOM 653 O O . THR A 1 85 ? 0.566 -4.939 10.698 1.00 97.25 85 THR A O 1
ATOM 656 N N . VAL A 1 86 ? 1.443 -3.561 9.147 1.00 98.06 86 VAL A N 1
ATOM 657 C CA . VAL A 1 86 ? 2.119 -4.610 8.381 1.00 98.06 86 VAL A CA 1
ATOM 658 C C . VAL A 1 86 ? 3.605 -4.295 8.324 1.00 98.06 86 VAL A C 1
ATOM 660 O O . VAL A 1 86 ? 4.002 -3.270 7.773 1.00 98.06 86 VAL A O 1
ATOM 663 N N . TRP A 1 87 ? 4.429 -5.186 8.869 1.00 98.31 87 TRP A N 1
ATOM 664 C CA . TRP A 1 87 ? 5.858 -5.191 8.581 1.00 98.31 87 TRP A CA 1
ATOM 665 C C . TRP A 1 87 ? 6.078 -6.017 7.320 1.00 98.31 87 TRP A C 1
ATOM 667 O O . TRP A 1 87 ? 5.650 -7.167 7.255 1.00 98.31 87 TRP A O 1
ATOM 677 N N . ALA A 1 88 ? 6.704 -5.432 6.304 1.00 98.06 88 ALA A N 1
ATOM 678 C CA . ALA A 1 88 ? 6.869 -6.054 5.000 1.00 98.06 88 ALA A CA 1
ATOM 679 C C . ALA A 1 88 ? 8.251 -5.776 4.410 1.00 98.06 88 ALA A C 1
ATOM 681 O O . ALA A 1 88 ? 8.922 -4.812 4.779 1.00 98.06 88 ALA A O 1
ATOM 682 N N . LYS A 1 89 ? 8.634 -6.607 3.442 1.00 97.88 89 LYS A N 1
ATOM 683 C CA . LYS A 1 89 ? 9.728 -6.344 2.503 1.00 97.88 89 LYS A CA 1
ATOM 684 C C . LYS A 1 89 ? 9.159 -6.112 1.108 1.00 97.88 89 LYS A C 1
ATOM 686 O O . LYS A 1 89 ? 8.139 -6.706 0.760 1.00 97.88 89 LYS A O 1
ATOM 691 N N . SER A 1 90 ? 9.832 -5.303 0.305 1.00 96.00 90 SER A N 1
ATOM 692 C CA . SER A 1 90 ? 9.481 -5.124 -1.100 1.00 96.00 90 SER A CA 1
ATOM 693 C C . SER A 1 90 ? 10.708 -5.114 -1.995 1.00 96.00 90 SER A C 1
ATOM 695 O O . SER A 1 90 ? 11.827 -4.876 -1.542 1.00 96.00 90 SER A O 1
ATOM 697 N N . GLU A 1 91 ? 10.478 -5.395 -3.272 1.00 95.19 91 GLU A N 1
ATOM 698 C CA . GLU A 1 91 ? 11.486 -5.353 -4.326 1.00 95.19 91 GLU A CA 1
ATOM 699 C C . GLU A 1 91 ? 10.896 -4.621 -5.534 1.00 95.19 91 GLU A C 1
ATOM 701 O O . GLU A 1 91 ? 9.739 -4.827 -5.876 1.00 95.19 91 GLU A O 1
ATOM 706 N N . ALA A 1 92 ? 11.648 -3.730 -6.175 1.00 94.62 92 ALA A N 1
ATOM 707 C CA . ALA A 1 92 ? 11.165 -3.026 -7.362 1.00 94.62 92 ALA A CA 1
ATOM 708 C C . ALA A 1 92 ? 11.728 -3.649 -8.632 1.00 94.62 92 ALA A C 1
ATOM 710 O O . ALA A 1 92 ? 12.942 -3.728 -8.811 1.00 94.62 92 ALA A O 1
ATOM 711 N N . PHE A 1 93 ? 10.834 -4.028 -9.543 1.00 94.69 93 PHE A N 1
ATOM 712 C CA . PHE A 1 93 ? 11.194 -4.540 -10.856 1.00 94.69 93 PHE A CA 1
ATOM 713 C C . PHE A 1 93 ? 10.985 -3.440 -11.892 1.00 94.69 93 PHE A C 1
ATOM 715 O O . PHE A 1 93 ? 9.861 -3.083 -12.261 1.00 94.69 93 PHE A O 1
ATOM 722 N N . PHE A 1 94 ? 12.105 -2.886 -12.341 1.00 92.44 94 PHE A N 1
ATOM 723 C CA . PHE A 1 94 ? 12.148 -1.806 -13.317 1.00 92.44 94 PHE A CA 1
ATOM 724 C C . PHE A 1 94 ? 12.109 -2.347 -14.741 1.00 92.44 94 PHE A C 1
ATOM 726 O O . PHE A 1 94 ? 12.726 -3.375 -15.032 1.00 92.44 94 PHE A O 1
ATOM 733 N N . ARG A 1 95 ? 11.416 -1.633 -15.630 1.00 89.31 95 ARG A N 1
ATOM 734 C CA . ARG A 1 95 ? 11.383 -1.930 -17.065 1.00 89.31 95 ARG A CA 1
ATOM 735 C C . ARG A 1 95 ? 12.792 -1.807 -17.649 1.00 89.31 95 ARG A C 1
ATOM 737 O O . ARG A 1 95 ? 13.526 -0.875 -17.323 1.00 89.31 95 ARG A O 1
ATOM 744 N N . ASP A 1 96 ? 13.162 -2.745 -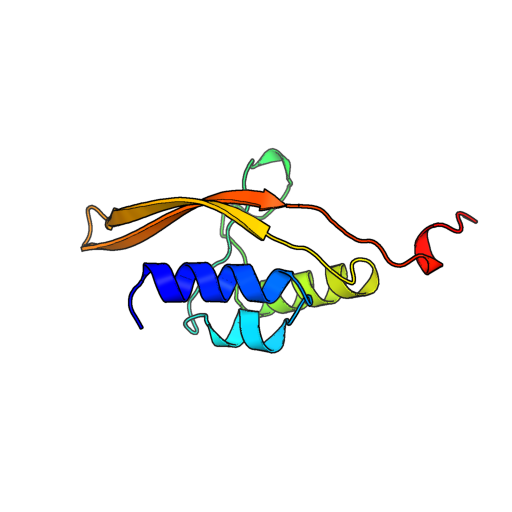18.518 1.00 80.94 96 ASP A N 1
ATOM 745 C CA . ASP A 1 96 ? 14.510 -2.801 -19.101 1.00 80.94 96 ASP A CA 1
ATOM 746 C C . ASP A 1 96 ? 14.795 -1.629 -20.052 1.00 80.94 96 ASP A C 1
ATOM 748 O O . ASP A 1 96 ? 15.938 -1.204 -20.179 1.00 80.94 96 ASP A O 1
ATOM 752 N N . GLU A 1 97 ? 13.748 -1.035 -20.628 1.00 66.56 97 GLU A N 1
ATOM 753 C CA . GLU A 1 97 ? 13.793 0.133 -21.524 1.00 66.56 97 GLU A CA 1
ATOM 754 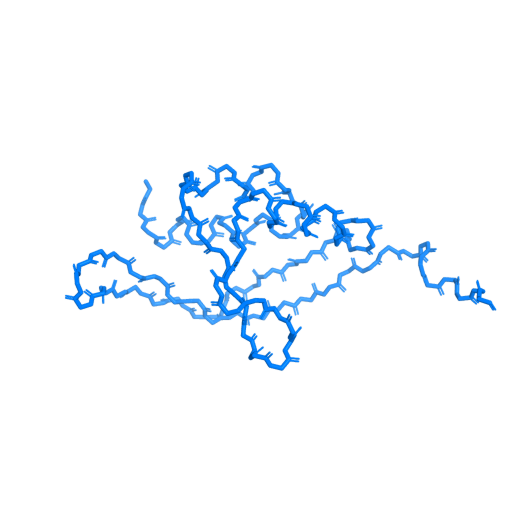C C . GLU A 1 97 ? 14.394 1.390 -20.865 1.00 66.56 97 GLU A C 1
ATOM 756 O O . GLU A 1 97 ? 14.760 2.333 -21.556 1.00 66.56 97 GLU A O 1
ATOM 761 N N . ILE A 1 98 ? 14.531 1.401 -19.536 1.00 61.69 98 ILE A N 1
ATOM 762 C CA . ILE A 1 98 ? 15.104 2.512 -18.757 1.00 61.69 98 ILE A CA 1
ATOM 763 C C . ILE A 1 98 ? 16.532 2.189 -18.289 1.00 61.69 98 ILE A C 1
ATOM 765 O O . ILE A 1 98 ? 17.258 3.062 -17.821 1.00 61.69 98 ILE A O 1
ATOM 769 N N . LYS A 1 99 ? 16.984 0.939 -18.461 1.00 58.75 99 LYS A N 1
ATOM 770 C CA . LYS A 1 99 ? 18.356 0.517 -18.134 1.00 58.75 99 LYS A CA 1
ATOM 771 C C . LYS A 1 99 ? 19.368 0.863 -19.237 1.00 58.75 99 LYS A C 1
ATOM 773 O O . LYS A 1 99 ? 20.564 0.672 -19.031 1.00 58.75 99 LYS A O 1
ATOM 778 N N . GLY A 1 100 ? 18.913 1.389 -20.376 1.00 53.03 100 GLY A N 1
ATOM 779 C CA . GLY A 1 100 ? 19.755 1.951 -21.433 1.00 53.03 100 GLY A CA 1
ATOM 780 C C . GLY A 1 100 ? 20.043 3.424 -21.168 1.00 53.03 100 GLY A C 1
ATOM 781 O O . GLY A 1 100 ? 19.339 4.290 -21.673 1.00 53.03 100 GLY A O 1
ATOM 782 N N . GLY A 1 101 ? 21.041 3.707 -20.332 1.00 51.78 101 GLY A N 1
ATOM 783 C CA . GLY A 1 101 ? 21.504 5.071 -20.101 1.00 51.78 101 GLY A CA 1
ATOM 784 C C . GLY A 1 101 ? 22.148 5.662 -21.354 1.00 51.78 101 GLY A C 1
ATOM 785 O O . GLY A 1 101 ? 23.308 5.381 -21.627 1.00 51.78 101 GLY A O 1
ATOM 786 N N . GLU A 1 102 ? 21.423 6.521 -22.060 1.00 41.84 102 GLU A N 1
ATOM 787 C CA . GLU A 1 102 ? 22.002 7.602 -22.858 1.00 41.84 102 GLU A CA 1
ATOM 788 C C . GLU A 1 102 ? 21.288 8.898 -22.448 1.00 41.84 102 GLU A C 1
ATOM 790 O O . GLU A 1 102 ? 20.133 9.135 -22.804 1.00 41.84 102 GLU A O 1
ATOM 795 N N . TYR A 1 103 ? 21.975 9.681 -21.613 1.00 47.66 103 TYR A N 1
ATOM 796 C CA . TYR A 1 103 ? 21.719 11.102 -21.375 1.00 47.66 103 TYR A CA 1
ATOM 797 C C . TYR A 1 103 ? 22.757 11.911 -22.148 1.00 47.66 103 TYR A C 1
ATOM 799 O O . TYR A 1 103 ? 23.931 11.469 -22.159 1.00 47.66 103 TYR A O 1
#

Secondary structure (DSSP, 8-state):
--HHHHHHHHHHTTTTT-HHHHHHTS-TT--B--SSGGG---TT-B-HHHHHHHHHHHHTTEEE--EEEEEEEEEE-TTSSEEEEEEEEE--EE-GGGSS---

Organism: Cyphellophora europaea (strain CBS 101466) (NCBI:txid1220924)

Radius of gyration: 15.29 Å; chains: 1; bounding box: 36×27×44 Å

InterPro domains:
  IPR032710 NTF2-like domain superfamily [SSF54427] (1-88)

Foldseek 3Di:
DPPQVLVVQLLVCQFQLPLVSNLVSDDQADFADDDDVVVVADPVGDGSVRVSVVSVVVCVWFRGKHWAFPDWDWDADPVGDIDIDTDTDIDTDTDVVVVPDDD